Protein AF-A0A931U9J5-F1 (afdb_monomer_lite)

Secondary structure (DSSP, 8-state):
-PPP----S----TT--------HHHHHHHHHHHHHHHHHGGG-S-EEEEEEE-PPPPTT--S-HHHHHHHHHHHHHHHTT---EEEEEEEE-GGG-HHHHHHHHHHHHHHHHHHHHTT-S-HHHHHHHHHHHHHHHHHTT-S-SSS-EEE-SSS-EEE------

Foldseek 3Di:
DDDPPDLDCDDDDPPPDDDPSPHVLNVVLLVVLVVVLVVCQVVPPEEDAAEAEDDDDDPPDPDDSWVSNLVNNVVSCVVVVTNYHYPYYYYDHCVVDPVSVVVVLVVVLQVLQVCVVVVNDDPVRCVVNVVSNVVVCVVQVHPTSPDADWDVPPHTDGDDDDDPD

Radius of gyration: 18.29 Å; chains: 1; bounding box: 42×51×39 Å

Sequence (165 aa):
MKWPLVIDRQKKKSKGKWEPVLNPWEVYIQQAAMLISNNIKNISPCQLCVFADDLTRPSDIKKSFERSLADAISFRLKKQNIANKIFGVNRLESHSSLLLQVVDTLLGCVMFDYKKQAGLISEKLASKQEVVVERLREKLEVKSLAQNKTYHKPNYFSVWEFNEK

Structure (mmCIF, N/CA/C/O backbone):
data_AF-A0A931U9J5-F1
#
_entry.id   AF-A0A931U9J5-F1
#
loop_
_atom_site.group_PDB
_atom_site.id
_atom_site.type_symbol
_atom_site.label_atom_id
_atom_site.label_alt_id
_atom_site.label_comp_id
_atom_site.label_asym_id
_atom_site.label_entity_id
_atom_site.label_seq_id
_atom_site.pdbx_PDB_ins_code
_atom_site.Cartn_x
_atom_site.Cartn_y
_atom_site.Cartn_z
_atom_site.occupancy
_atom_site.B_iso_or_equiv
_atom_site.auth_seq_id
_atom_site.auth_comp_id
_atom_site.auth_asym_id
_atom_site.auth_atom_id
_atom_site.pdbx_PDB_model_num
ATOM 1 N N . MET A 1 1 ? 5.113 17.190 19.558 1.00 25.78 1 MET A N 1
ATOM 2 C CA . MET A 1 1 ? 3.995 17.262 18.595 1.00 25.78 1 MET A CA 1
ATOM 3 C C . MET A 1 1 ? 4.609 17.295 17.199 1.00 25.78 1 MET A C 1
ATOM 5 O O . MET A 1 1 ? 5.230 18.292 16.855 1.00 25.78 1 MET A O 1
ATOM 9 N N . LYS A 1 2 ? 4.605 16.173 16.469 1.00 27.61 2 LYS A N 1
ATOM 10 C CA . LYS A 1 2 ? 5.133 16.119 15.096 1.00 27.61 2 LYS A CA 1
ATOM 11 C C . LYS A 1 2 ? 3.978 16.397 14.139 1.00 27.61 2 LYS A C 1
ATOM 13 O O . LYS A 1 2 ? 2.926 15.781 14.269 1.00 27.61 2 LYS A O 1
ATOM 18 N N . TRP A 1 3 ? 4.169 17.362 13.249 1.00 23.14 3 TRP A N 1
ATOM 19 C CA . TRP A 1 3 ? 3.199 17.699 12.214 1.00 23.14 3 TRP A CA 1
ATOM 20 C C . TRP A 1 3 ? 3.127 16.553 11.196 1.00 23.14 3 TRP A C 1
ATOM 22 O O . TRP A 1 3 ? 4.175 15.994 10.873 1.00 23.14 3 TRP A O 1
ATOM 32 N N . PRO A 1 4 ? 1.938 16.183 10.690 1.00 28.88 4 PRO A N 1
ATOM 33 C CA . PRO A 1 4 ? 1.853 15.272 9.557 1.00 28.88 4 PRO A CA 1
ATOM 34 C C . PRO A 1 4 ? 2.554 15.907 8.350 1.00 28.88 4 PRO A C 1
ATOM 36 O O . PRO A 1 4 ? 2.433 17.115 8.132 1.00 28.88 4 PRO A O 1
ATOM 39 N N . LEU A 1 5 ? 3.280 15.103 7.569 1.00 36.19 5 LEU A N 1
ATOM 40 C CA . LEU A 1 5 ? 3.833 15.535 6.289 1.00 36.19 5 LEU A CA 1
ATOM 41 C C . LEU A 1 5 ? 2.667 15.945 5.376 1.00 36.19 5 LEU A C 1
ATOM 43 O O . LEU A 1 5 ? 1.954 15.106 4.825 1.00 36.19 5 LEU A O 1
ATOM 47 N N . VAL A 1 6 ? 2.443 17.250 5.246 1.00 36.22 6 VAL A N 1
ATOM 48 C CA . VAL A 1 6 ? 1.473 17.803 4.302 1.00 36.22 6 VAL A CA 1
ATOM 49 C C . VAL A 1 6 ? 2.141 17.807 2.933 1.00 36.22 6 VAL A C 1
ATOM 51 O O . VAL A 1 6 ? 3.038 18.611 2.682 1.00 36.22 6 VAL A O 1
ATOM 54 N N . ILE A 1 7 ? 1.712 16.905 2.048 1.00 46.00 7 ILE A N 1
ATOM 55 C CA . ILE A 1 7 ? 2.100 16.935 0.635 1.00 46.00 7 ILE A CA 1
ATOM 56 C C . ILE A 1 7 ? 1.373 18.125 -0.009 1.00 46.00 7 ILE A C 1
ATOM 58 O O . ILE A 1 7 ? 0.233 18.023 -0.462 1.00 46.00 7 ILE A O 1
ATOM 62 N N . ASP A 1 8 ? 2.020 19.286 0.039 1.00 39.28 8 ASP A N 1
ATOM 63 C CA . ASP A 1 8 ? 1.496 20.549 -0.471 1.00 39.28 8 ASP A CA 1
ATOM 64 C C . ASP A 1 8 ? 1.592 20.566 -2.006 1.00 39.28 8 ASP A C 1
ATOM 66 O O . ASP A 1 8 ? 2.682 20.469 -2.571 1.00 39.28 8 ASP A O 1
ATOM 70 N N . ARG A 1 9 ? 0.449 20.652 -2.699 1.00 44.69 9 ARG A N 1
ATOM 71 C CA . ARG A 1 9 ? 0.398 20.587 -4.172 1.00 44.69 9 ARG A CA 1
ATOM 72 C C . ARG A 1 9 ? 0.973 21.837 -4.843 1.00 44.69 9 ARG A C 1
ATOM 74 O O . ARG A 1 9 ? 1.294 21.765 -6.025 1.00 44.69 9 ARG A O 1
ATOM 81 N N . GLN A 1 10 ? 1.111 22.960 -4.129 1.00 46.12 10 GLN A N 1
ATOM 82 C CA . GLN A 1 10 ? 1.723 24.189 -4.641 1.00 46.12 10 GLN A CA 1
ATOM 83 C C . GLN A 1 10 ? 2.292 25.031 -3.492 1.00 46.12 10 GLN A C 1
ATOM 85 O O . GLN A 1 10 ? 1.542 25.600 -2.704 1.00 46.12 10 GLN A O 1
ATOM 90 N N . LYS A 1 11 ? 3.619 25.212 -3.439 1.00 44.25 11 LYS A N 1
ATOM 91 C CA . LYS A 1 11 ? 4.216 26.222 -2.554 1.00 44.25 11 LYS A CA 1
ATOM 92 C C . LYS A 1 11 ? 5.367 26.963 -3.216 1.00 44.25 11 LYS A C 1
ATOM 94 O O . LYS A 1 11 ? 6.440 26.414 -3.439 1.00 44.25 11 LYS A O 1
ATOM 99 N N . LYS A 1 12 ? 5.160 28.256 -3.462 1.00 39.66 12 LYS A N 1
ATOM 100 C CA . LYS A 1 12 ? 6.238 29.222 -3.692 1.00 39.66 12 LYS A CA 1
ATOM 101 C C . LYS A 1 12 ? 6.408 30.012 -2.397 1.00 39.66 12 LYS A C 1
ATOM 103 O O . LYS A 1 12 ? 5.453 30.640 -1.946 1.00 39.66 12 LYS A O 1
ATOM 108 N N . LYS A 1 13 ? 7.595 30.001 -1.783 1.00 47.53 13 LYS A N 1
ATOM 109 C CA . LYS A 1 13 ? 7.916 30.984 -0.734 1.00 47.53 13 LYS A CA 1
ATOM 110 C C . LYS A 1 13 ? 8.483 32.257 -1.356 1.00 47.53 13 LYS A C 1
ATOM 112 O O . LYS A 1 13 ? 9.176 32.228 -2.370 1.00 47.53 13 LYS A O 1
ATOM 117 N N . SER A 1 14 ? 8.234 33.361 -0.665 1.00 49.00 14 SER A N 1
ATOM 118 C CA . SER A 1 14 ? 8.580 34.757 -0.959 1.00 49.00 14 SER A CA 1
ATOM 119 C C . SER A 1 14 ? 10.074 35.079 -1.178 1.00 49.00 14 SER A C 1
ATOM 121 O O . SER A 1 14 ? 10.418 36.250 -1.294 1.00 49.00 14 SER A O 1
ATOM 123 N N . LYS A 1 15 ? 10.979 34.085 -1.240 1.00 50.53 15 LYS A N 1
ATOM 124 C CA . LYS A 1 15 ? 12.444 34.277 -1.335 1.00 50.53 15 LYS A CA 1
ATOM 125 C C . LYS A 1 15 ? 13.170 33.395 -2.372 1.00 50.53 15 LYS A C 1
ATOM 127 O O . LYS A 1 15 ? 14.370 33.177 -2.255 1.00 50.53 15 LYS A O 1
ATOM 132 N N . GLY A 1 16 ? 12.477 32.876 -3.387 1.00 47.19 16 GLY A N 1
ATOM 133 C CA . GLY A 1 16 ? 13.114 32.422 -4.640 1.00 47.19 16 GLY A CA 1
ATOM 134 C C . GLY A 1 16 ? 13.979 31.146 -4.625 1.00 47.19 16 GLY A C 1
ATOM 135 O O . GLY A 1 16 ? 14.471 30.772 -5.685 1.00 47.19 16 GLY A O 1
ATOM 136 N N . LYS A 1 17 ? 14.157 30.440 -3.498 1.00 41.91 17 LYS A N 1
ATOM 137 C CA . LYS A 1 17 ? 14.781 29.101 -3.488 1.00 41.91 17 LYS A CA 1
ATOM 138 C C . LYS A 1 17 ? 13.739 28.012 -3.762 1.00 41.91 17 LYS A C 1
ATOM 140 O O . LYS A 1 17 ? 12.725 27.947 -3.070 1.00 41.91 17 LYS A O 1
ATOM 145 N N . TRP A 1 18 ? 14.009 27.169 -4.758 1.00 45.38 18 TRP A N 1
ATOM 146 C CA . TRP A 1 18 ? 13.250 25.950 -5.037 1.00 45.38 18 TRP A CA 1
ATOM 147 C C . TRP A 1 18 ? 13.703 24.856 -4.067 1.00 45.38 18 TRP A C 1
ATOM 149 O O . TRP A 1 18 ? 14.824 24.367 -4.167 1.00 45.38 18 TRP A O 1
ATOM 159 N N . GLU A 1 19 ? 12.855 24.491 -3.111 1.00 49.25 19 GLU A N 1
ATOM 160 C CA . GLU A 1 19 ? 12.991 23.214 -2.405 1.00 49.25 19 GLU A CA 1
ATOM 161 C C . GLU A 1 19 ? 12.317 22.121 -3.249 1.00 49.25 19 GLU A C 1
ATOM 163 O O . GLU A 1 19 ? 11.362 22.429 -3.973 1.00 49.25 19 GLU A O 1
ATOM 168 N N . PRO A 1 20 ? 12.783 20.859 -3.197 1.00 44.91 20 PRO A N 1
ATOM 169 C CA . PRO A 1 20 ? 12.084 19.758 -3.837 1.00 44.91 20 PRO A CA 1
ATOM 170 C C . PRO A 1 20 ? 10.716 19.594 -3.171 1.00 44.91 20 PRO A C 1
ATOM 172 O O . PRO A 1 20 ? 10.576 18.974 -2.119 1.00 44.91 20 PRO A O 1
ATOM 175 N N . VAL A 1 21 ? 9.692 20.177 -3.790 1.00 52.78 21 VAL A N 1
ATOM 176 C CA . VAL A 1 21 ? 8.304 19.830 -3.512 1.00 52.78 21 VAL A CA 1
ATOM 177 C C . VAL A 1 21 ? 8.154 18.407 -4.020 1.00 52.78 21 VAL A C 1
ATOM 179 O O . VAL A 1 21 ? 8.174 18.174 -5.227 1.00 52.78 21 VAL A O 1
ATOM 182 N N . LEU A 1 22 ? 8.099 17.447 -3.098 1.00 57.75 22 LEU A N 1
ATOM 183 C CA . LEU A 1 22 ? 7.847 16.053 -3.432 1.00 57.75 22 LEU A CA 1
ATOM 184 C C . LEU A 1 22 ? 6.557 15.988 -4.251 1.00 57.75 22 LEU A C 1
ATOM 186 O O . LEU A 1 22 ? 5.471 16.240 -3.725 1.00 57.75 22 LEU A O 1
ATOM 190 N N . ASN A 1 23 ? 6.680 15.685 -5.544 1.00 72.44 23 ASN A N 1
ATOM 191 C CA . ASN A 1 23 ? 5.525 15.527 -6.410 1.00 72.44 23 ASN A CA 1
ATOM 192 C C . ASN A 1 23 ? 4.689 14.369 -5.842 1.00 72.44 23 ASN A C 1
ATOM 194 O O . ASN A 1 23 ? 5.223 13.259 -5.740 1.00 72.44 23 ASN A O 1
ATOM 198 N N . PRO A 1 24 ? 3.408 14.584 -5.474 1.00 73.88 24 PRO A N 1
ATOM 199 C CA . PRO A 1 24 ? 2.570 13.528 -4.915 1.00 73.88 24 PRO A CA 1
ATOM 200 C C . PRO A 1 24 ? 2.626 12.247 -5.751 1.00 73.88 24 PRO A C 1
ATOM 202 O O . PRO A 1 24 ? 2.716 11.154 -5.204 1.00 73.88 24 PRO A O 1
ATOM 205 N N . TRP A 1 25 ? 2.655 12.382 -7.079 1.00 80.25 25 TRP A N 1
ATOM 206 C CA . TRP A 1 25 ? 2.762 11.265 -8.011 1.00 80.25 25 TRP A CA 1
ATOM 207 C C . TRP A 1 25 ? 4.042 10.444 -7.829 1.00 80.25 25 TRP A C 1
ATOM 209 O O . TRP A 1 25 ? 4.006 9.214 -7.804 1.00 80.25 25 TRP A O 1
ATOM 219 N N . GLU A 1 26 ? 5.180 11.119 -7.677 1.00 79.19 26 GLU A N 1
ATOM 220 C CA . GLU A 1 26 ? 6.466 10.463 -7.445 1.00 79.19 26 GLU A CA 1
ATOM 221 C C . GLU A 1 26 ? 6.496 9.790 -6.075 1.00 79.19 26 GLU A C 1
ATOM 223 O O . GLU A 1 26 ? 6.977 8.663 -5.966 1.00 79.19 26 GLU A O 1
ATOM 228 N N . VAL A 1 27 ? 5.922 10.430 -5.052 1.00 80.81 27 VAL A N 1
ATOM 229 C CA . VAL A 1 27 ? 5.772 9.834 -3.718 1.00 80.81 27 VAL A CA 1
ATOM 230 C C . VAL A 1 27 ? 4.959 8.546 -3.800 1.00 80.81 27 VAL A C 1
ATOM 232 O O . VAL A 1 27 ? 5.429 7.514 -3.322 1.00 80.81 27 VAL A O 1
ATOM 235 N N . TYR A 1 28 ? 3.801 8.572 -4.469 1.00 83.00 28 TYR A N 1
ATOM 236 C CA . TYR A 1 28 ? 2.965 7.386 -4.664 1.00 83.00 28 TYR A CA 1
ATOM 237 C C . TYR A 1 28 ? 3.733 6.256 -5.353 1.00 83.00 28 TYR A C 1
ATOM 239 O O . TYR A 1 28 ? 3.736 5.127 -4.862 1.00 83.00 28 TYR A O 1
ATOM 247 N N . ILE A 1 29 ? 4.441 6.550 -6.448 1.00 89.00 29 ILE A N 1
ATOM 248 C CA . ILE A 1 29 ? 5.232 5.543 -7.168 1.00 89.00 29 ILE A CA 1
ATOM 249 C C . ILE A 1 29 ? 6.345 4.973 -6.287 1.00 89.00 29 ILE A C 1
ATOM 251 O O . ILE A 1 29 ? 6.534 3.756 -6.246 1.00 89.00 29 ILE A O 1
ATOM 255 N N . GLN A 1 30 ? 7.089 5.822 -5.577 1.00 86.62 30 GLN A N 1
ATOM 256 C CA . GLN A 1 30 ? 8.211 5.374 -4.756 1.00 86.62 30 GLN A CA 1
ATOM 257 C C . GLN A 1 30 ? 7.755 4.551 -3.551 1.00 86.62 30 GLN A C 1
ATOM 259 O O . GLN A 1 30 ? 8.406 3.555 -3.219 1.00 86.62 30 GLN A O 1
ATOM 264 N N . GLN A 1 31 ? 6.638 4.931 -2.927 1.00 84.94 31 GLN A N 1
ATOM 265 C CA . GLN A 1 31 ? 6.029 4.189 -1.825 1.00 84.94 31 GLN A CA 1
ATOM 266 C C . GLN A 1 31 ? 5.470 2.848 -2.303 1.00 84.94 31 GLN A C 1
ATOM 268 O O . GLN A 1 31 ? 5.796 1.818 -1.713 1.00 84.94 31 GLN A O 1
ATOM 273 N N . ALA A 1 32 ? 4.721 2.828 -3.409 1.00 88.75 32 ALA A N 1
ATOM 274 C CA . ALA A 1 32 ? 4.222 1.589 -4.002 1.00 88.75 32 ALA A CA 1
ATOM 275 C C . ALA A 1 32 ? 5.377 0.642 -4.359 1.00 88.75 32 ALA A C 1
ATOM 277 O O . ALA A 1 32 ? 5.365 -0.527 -3.975 1.00 88.75 32 ALA A O 1
ATOM 278 N N . ALA A 1 33 ? 6.427 1.153 -5.010 1.00 90.44 33 ALA A N 1
ATOM 279 C CA . ALA A 1 33 ? 7.596 0.357 -5.366 1.00 90.44 33 ALA A CA 1
ATOM 280 C C . ALA A 1 33 ? 8.338 -0.188 -4.137 1.00 90.44 33 ALA A C 1
ATOM 282 O O . ALA A 1 33 ? 8.795 -1.333 -4.154 1.00 90.44 33 ALA A O 1
ATOM 283 N N . MET A 1 34 ? 8.463 0.610 -3.071 1.00 86.69 34 MET A N 1
ATOM 284 C CA . MET A 1 34 ? 9.046 0.174 -1.800 1.00 86.69 34 MET A CA 1
ATOM 285 C C . MET A 1 34 ? 8.242 -0.972 -1.189 1.00 86.69 34 MET A C 1
ATOM 287 O O . MET A 1 34 ? 8.827 -2.004 -0.860 1.00 86.69 34 MET A O 1
ATOM 291 N N . LEU A 1 35 ? 6.924 -0.796 -1.063 1.00 85.06 35 LEU A N 1
ATOM 292 C CA . LEU A 1 35 ? 6.036 -1.808 -0.504 1.00 85.06 35 LEU A CA 1
ATOM 293 C C . LEU A 1 35 ? 6.142 -3.091 -1.326 1.00 85.06 35 LEU A C 1
ATOM 295 O O . LEU A 1 35 ? 6.544 -4.116 -0.785 1.00 85.06 35 LEU A O 1
ATOM 299 N N . ILE A 1 36 ? 5.907 -3.033 -2.636 1.00 88.31 36 ILE A N 1
ATOM 300 C CA . ILE A 1 36 ? 5.970 -4.209 -3.513 1.00 88.31 36 ILE A CA 1
ATOM 301 C C . ILE A 1 36 ?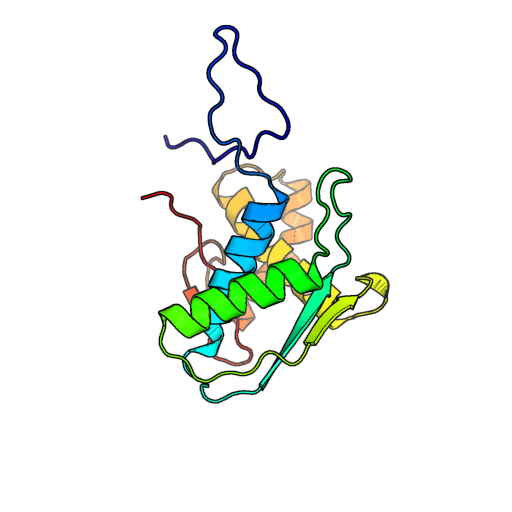 7.316 -4.936 -3.374 1.00 88.31 36 ILE A C 1
ATOM 303 O O . ILE A 1 36 ? 7.336 -6.134 -3.103 1.00 88.31 36 ILE A O 1
ATOM 307 N N . SER A 1 37 ? 8.440 -4.218 -3.480 1.00 86.62 37 SER A N 1
ATOM 308 C CA . SER A 1 37 ? 9.776 -4.835 -3.435 1.00 86.62 37 SER A CA 1
ATOM 309 C C . SER A 1 37 ? 10.058 -5.529 -2.100 1.00 86.62 37 SER A C 1
ATOM 311 O O . SER A 1 37 ? 10.581 -6.641 -2.076 1.00 86.62 37 SER A O 1
ATOM 313 N N . ASN A 1 38 ? 9.682 -4.898 -0.984 1.00 82.44 38 ASN A N 1
ATOM 314 C CA . ASN A 1 38 ? 9.908 -5.460 0.347 1.00 82.44 38 ASN A CA 1
ATOM 315 C C . ASN A 1 38 ? 9.028 -6.690 0.608 1.00 82.44 38 ASN A C 1
ATOM 317 O O . ASN A 1 38 ? 9.462 -7.623 1.281 1.00 82.44 38 ASN A O 1
ATOM 321 N N . ASN A 1 39 ? 7.816 -6.705 0.053 1.00 80.88 39 ASN A N 1
ATOM 322 C CA . ASN A 1 39 ? 6.867 -7.800 0.214 1.00 80.88 39 ASN A CA 1
ATOM 323 C C . ASN A 1 39 ? 7.266 -9.042 -0.597 1.00 80.88 39 ASN A C 1
ATOM 325 O O . ASN A 1 39 ? 7.127 -10.163 -0.113 1.00 80.88 39 ASN A O 1
ATOM 329 N N . ILE A 1 40 ? 7.815 -8.863 -1.803 1.00 84.19 40 ILE A N 1
ATOM 330 C CA . ILE A 1 40 ? 8.176 -9.997 -2.668 1.00 84.19 40 ILE A CA 1
ATOM 331 C C . ILE A 1 40 ? 9.555 -10.602 -2.369 1.00 84.19 40 ILE A C 1
ATOM 333 O O . ILE A 1 40 ? 9.917 -11.625 -2.950 1.00 84.19 40 ILE A O 1
ATOM 337 N N . LYS A 1 41 ? 10.336 -9.997 -1.465 1.00 78.75 41 LYS A N 1
ATOM 338 C CA . LYS A 1 41 ? 11.693 -10.455 -1.129 1.00 78.75 41 LYS A CA 1
ATOM 339 C C . LYS A 1 41 ? 11.724 -11.913 -0.659 1.00 78.75 41 LYS A C 1
ATOM 341 O O . LYS A 1 41 ? 12.621 -12.656 -1.040 1.00 78.75 41 LYS A O 1
ATOM 346 N N . ASN A 1 42 ? 10.730 -12.326 0.126 1.00 76.81 42 ASN A N 1
ATOM 347 C CA . ASN A 1 42 ? 10.684 -13.660 0.733 1.00 76.81 42 ASN A CA 1
ATOM 348 C C . ASN A 1 42 ? 10.106 -14.747 -0.192 1.00 76.81 42 ASN A C 1
ATOM 350 O O . ASN A 1 42 ? 10.053 -15.905 0.203 1.00 76.81 42 ASN A O 1
ATOM 354 N N . ILE A 1 43 ? 9.663 -14.381 -1.399 1.00 81.19 43 ILE A N 1
ATOM 355 C CA . ILE A 1 43 ? 9.093 -15.304 -2.397 1.00 81.19 43 ILE A CA 1
ATOM 356 C C . ILE A 1 43 ? 9.903 -15.319 -3.704 1.00 81.19 43 ILE A C 1
ATOM 358 O O . ILE A 1 43 ? 9.433 -15.817 -4.720 1.00 81.19 43 ILE A O 1
ATOM 362 N N . SER A 1 44 ? 11.106 -14.738 -3.694 1.00 81.75 44 SER A N 1
ATOM 363 C CA . SER A 1 44 ? 12.027 -14.715 -4.834 1.00 81.75 44 SER A CA 1
ATOM 364 C C . SER A 1 44 ? 12.675 -16.094 -5.061 1.00 81.75 44 SER A C 1
ATOM 366 O O . SER A 1 44 ? 13.090 -16.714 -4.081 1.00 81.75 44 SER A O 1
ATOM 368 N N . PRO A 1 45 ? 12.876 -16.544 -6.319 1.00 86.75 45 PRO A N 1
ATOM 369 C CA . PRO A 1 45 ? 12.548 -15.850 -7.566 1.00 86.75 45 PRO A CA 1
ATOM 370 C C . PRO A 1 45 ? 11.053 -15.931 -7.910 1.00 86.75 45 PRO A C 1
ATOM 372 O O . PRO A 1 45 ? 10.432 -16.982 -7.775 1.00 86.75 45 PRO A O 1
ATOM 375 N N . CYS A 1 46 ? 10.479 -14.841 -8.419 1.00 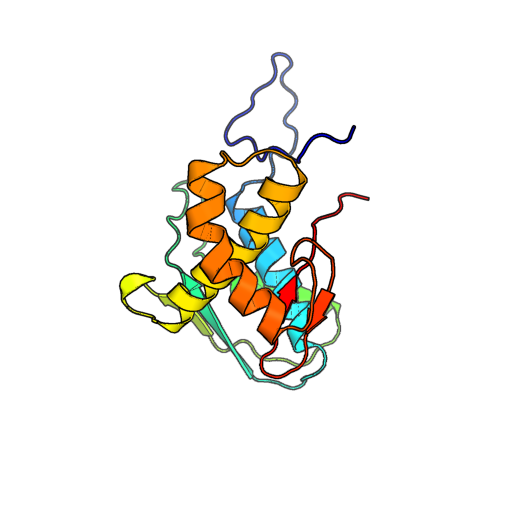85.25 46 CYS A N 1
ATOM 376 C CA . CYS A 1 46 ? 9.090 -14.817 -8.879 1.00 85.25 46 CYS A CA 1
ATOM 377 C C . CYS A 1 46 ? 8.866 -13.949 -10.126 1.00 85.25 46 CYS A C 1
ATOM 379 O O . CYS A 1 46 ? 9.677 -13.089 -10.495 1.00 85.25 46 CYS A O 1
ATOM 381 N N . GLN A 1 47 ? 7.725 -14.185 -10.776 1.00 88.62 47 GLN A N 1
ATOM 382 C CA . GLN A 1 47 ? 7.177 -13.321 -11.817 1.00 88.62 47 GLN A CA 1
ATOM 383 C C . GLN A 1 47 ? 6.017 -12.507 -11.238 1.00 88.62 47 GLN A C 1
ATOM 385 O O . GLN A 1 47 ? 5.142 -13.060 -10.576 1.00 88.62 47 GLN A O 1
ATOM 390 N N . LEU A 1 48 ? 6.016 -11.197 -11.485 1.00 88.81 48 LEU A N 1
ATOM 391 C CA . LEU A 1 48 ? 5.055 -10.260 -10.906 1.00 88.81 48 LEU A CA 1
ATOM 392 C C . LEU A 1 48 ? 4.278 -9.508 -11.992 1.00 88.81 48 LEU A C 1
ATOM 394 O O . LEU A 1 48 ? 4.874 -8.953 -12.919 1.00 88.81 48 LEU A O 1
ATOM 398 N N . CYS A 1 49 ? 2.961 -9.419 -11.804 1.00 91.94 49 CYS A N 1
ATOM 399 C CA . CYS A 1 49 ? 2.105 -8.433 -12.454 1.00 91.94 49 CYS A CA 1
ATOM 400 C C . CYS A 1 49 ? 1.432 -7.565 -11.392 1.00 91.94 49 CYS A C 1
ATOM 402 O O . CYS A 1 49 ? 0.969 -8.075 -10.374 1.00 91.94 49 CYS A O 1
ATOM 404 N N . VAL A 1 50 ? 1.389 -6.257 -11.633 1.00 91.06 50 VAL A N 1
ATOM 405 C CA . VAL A 1 50 ? 0.774 -5.281 -10.731 1.00 91.06 50 VAL A CA 1
ATOM 406 C C . VAL A 1 50 ? -0.487 -4.727 -11.379 1.00 91.06 50 VAL A C 1
ATOM 408 O O . VAL A 1 50 ? -0.432 -4.225 -12.499 1.00 91.06 50 VAL A O 1
ATOM 411 N N . PHE A 1 51 ? -1.601 -4.789 -10.654 1.00 90.06 51 PHE A N 1
ATOM 412 C CA . PHE A 1 51 ? -2.844 -4.109 -11.004 1.00 90.06 51 PHE A CA 1
ATOM 413 C C . PHE A 1 51 ? -3.061 -2.965 -10.020 1.00 90.06 51 PHE A C 1
ATOM 415 O O . PHE A 1 51 ? -3.194 -3.201 -8.820 1.00 90.06 51 PHE A O 1
ATOM 422 N N . ALA A 1 52 ? -3.039 -1.737 -10.523 1.00 87.88 52 ALA A N 1
ATOM 423 C CA . ALA A 1 52 ? -3.316 -0.536 -9.746 1.00 87.88 52 ALA A CA 1
ATOM 424 C C . ALA A 1 52 ? -4.699 0.017 -10.096 1.00 87.88 52 ALA A C 1
ATOM 426 O O . ALA A 1 52 ? -5.199 -0.222 -11.195 1.00 87.88 52 ALA A O 1
ATOM 427 N N . ASP A 1 53 ? -5.291 0.770 -9.174 1.00 86.06 53 ASP A N 1
ATOM 428 C CA . ASP A 1 53 ? -6.477 1.565 -9.485 1.00 86.06 53 ASP A CA 1
ATOM 429 C C . ASP A 1 53 ? -6.142 2.664 -10.505 1.00 86.06 53 ASP A C 1
ATOM 431 O O . ASP A 1 53 ? -4.984 3.095 -10.633 1.00 86.06 53 ASP A O 1
ATOM 435 N N . ASP A 1 54 ? -7.152 3.104 -11.249 1.00 83.12 54 ASP A N 1
ATOM 436 C CA . ASP A 1 54 ? -6.982 4.164 -12.225 1.00 83.12 54 ASP A CA 1
ATOM 437 C C . ASP A 1 54 ? -6.852 5.526 -11.537 1.00 83.12 54 ASP A C 1
ATOM 439 O O . ASP A 1 54 ? -7.809 6.146 -11.076 1.00 83.12 54 ASP A O 1
ATOM 443 N N . LEU A 1 55 ? -5.612 6.002 -11.467 1.00 76.19 55 LEU A N 1
ATOM 444 C CA . LEU A 1 55 ? -5.278 7.304 -10.915 1.00 76.19 55 LEU A CA 1
ATOM 445 C C . LEU A 1 55 ? -5.097 8.320 -12.038 1.00 76.19 55 LEU A C 1
ATOM 447 O O . LEU A 1 55 ? -4.308 8.121 -12.968 1.00 76.19 55 LEU A O 1
ATOM 451 N N . THR A 1 56 ? -5.763 9.468 -11.903 1.00 78.19 56 THR A N 1
ATOM 452 C CA . THR A 1 56 ? -5.571 10.593 -12.820 1.00 78.19 56 THR A CA 1
ATOM 453 C C . THR A 1 56 ? -4.121 11.070 -12.764 1.00 78.19 56 THR A C 1
ATOM 455 O O . THR A 1 56 ? -3.639 11.558 -11.739 1.00 78.19 56 THR A O 1
ATOM 458 N N . ARG A 1 57 ? -3.420 10.945 -13.891 1.00 82.19 57 ARG A N 1
ATOM 459 C CA . ARG A 1 57 ? -2.039 11.404 -14.036 1.00 82.19 57 ARG A CA 1
ATOM 460 C C . ARG A 1 57 ? -1.989 12.936 -14.155 1.00 82.19 57 ARG A C 1
ATOM 462 O O . ARG A 1 57 ? -2.693 13.482 -15.006 1.00 82.19 57 ARG A O 1
ATOM 469 N N . PRO A 1 58 ? -1.112 13.626 -13.403 1.00 80.50 58 PRO A N 1
ATOM 470 C CA . PRO A 1 58 ? -0.826 15.041 -13.630 1.00 80.50 58 PRO A CA 1
ATOM 471 C C . PRO A 1 58 ? -0.329 15.312 -15.060 1.00 80.50 58 PRO A C 1
ATOM 473 O O . PRO A 1 58 ? 0.469 14.551 -15.611 1.00 80.50 58 PRO A O 1
ATOM 476 N N . SER A 1 59 ? -0.803 16.392 -15.684 1.00 78.62 59 SER A N 1
ATOM 477 C CA . SER A 1 59 ? -0.541 16.697 -17.101 1.00 78.62 59 SER A CA 1
ATOM 478 C C . SER A 1 59 ? 0.927 17.005 -17.417 1.00 78.62 59 SER A C 1
ATOM 480 O O . SER A 1 59 ? 1.371 16.827 -18.548 1.00 78.62 59 SER A O 1
ATOM 482 N N . ASP A 1 60 ? 1.683 17.466 -16.425 1.00 80.88 60 ASP A N 1
ATOM 483 C CA . ASP A 1 60 ? 3.112 17.774 -16.502 1.00 80.88 60 ASP A CA 1
ATOM 484 C C . ASP A 1 60 ? 4.001 16.516 -16.527 1.00 80.88 60 ASP A C 1
ATOM 486 O O . ASP A 1 60 ? 5.165 16.574 -16.935 1.00 80.88 60 ASP A O 1
ATOM 490 N N . ILE A 1 61 ? 3.455 15.351 -16.162 1.00 78.94 61 ILE A N 1
ATOM 491 C CA . ILE A 1 61 ? 4.202 14.096 -16.086 1.00 78.94 61 ILE A CA 1
ATOM 492 C C . ILE A 1 61 ? 4.124 13.345 -17.414 1.00 78.94 61 ILE A C 1
ATOM 494 O O . ILE A 1 61 ? 3.122 12.726 -17.774 1.00 78.94 61 ILE A O 1
ATOM 498 N N . LYS A 1 62 ? 5.247 13.341 -18.138 1.00 81.31 62 LYS A N 1
ATOM 499 C CA . LYS A 1 62 ? 5.357 12.702 -19.460 1.00 81.31 62 LYS A CA 1
ATOM 500 C C . LYS A 1 62 ? 5.262 11.179 -19.403 1.00 81.31 62 LYS A C 1
ATOM 502 O O . LYS A 1 62 ? 4.690 10.553 -20.293 1.00 81.31 62 LYS A O 1
ATOM 507 N N . LYS A 1 63 ? 5.841 10.568 -18.369 1.00 84.50 63 LYS A N 1
ATOM 508 C CA . LYS A 1 63 ? 5.920 9.110 -18.242 1.00 84.50 63 LYS A CA 1
ATOM 509 C C . LYS A 1 63 ? 4.574 8.537 -17.791 1.00 84.50 63 LYS A C 1
ATOM 511 O O . LYS A 1 63 ? 3.866 9.158 -17.002 1.00 84.50 63 LYS A O 1
ATOM 516 N N . SER A 1 64 ? 4.199 7.370 -18.309 1.00 88.12 64 SER A N 1
ATOM 517 C CA . SER A 1 64 ? 2.989 6.684 -17.843 1.00 88.12 64 SER A CA 1
ATOM 518 C C . SER A 1 64 ? 3.176 6.152 -16.421 1.00 88.12 64 SER A C 1
ATOM 520 O O . SER A 1 64 ? 4.313 5.959 -15.968 1.00 88.12 64 SER A O 1
ATOM 522 N N . PHE A 1 65 ? 2.070 5.915 -15.713 1.00 88.75 65 PHE A N 1
ATOM 523 C CA . PHE A 1 65 ? 2.095 5.307 -14.382 1.00 88.75 65 PHE A CA 1
ATOM 524 C C . PHE A 1 65 ? 2.804 3.953 -14.420 1.00 88.75 65 PHE A C 1
ATOM 526 O O . PHE A 1 65 ? 3.754 3.715 -13.677 1.00 88.75 65 PHE A O 1
ATOM 533 N N . GLU A 1 66 ? 2.395 3.117 -15.368 1.00 92.00 66 GLU A N 1
ATOM 534 C CA . GLU A 1 66 ? 2.825 1.737 -15.546 1.00 92.00 66 GLU A CA 1
ATOM 535 C C . GLU A 1 66 ? 4.337 1.665 -15.730 1.00 92.00 66 GLU A C 1
ATOM 537 O O . GLU A 1 66 ? 5.029 0.937 -15.019 1.00 92.00 66 GLU A O 1
ATOM 542 N N . ARG A 1 67 ? 4.873 2.500 -16.629 1.00 91.50 67 ARG A N 1
ATOM 543 C CA . ARG A 1 67 ? 6.311 2.549 -16.896 1.00 91.50 67 ARG A CA 1
ATOM 544 C C . ARG A 1 67 ? 7.082 3.130 -15.717 1.00 91.50 67 ARG A C 1
ATOM 546 O O . ARG A 1 67 ? 8.199 2.707 -15.439 1.00 91.50 67 ARG A O 1
ATOM 553 N N . SER A 1 68 ? 6.525 4.128 -15.034 1.00 91.50 68 SER A N 1
ATOM 554 C CA . SER A 1 68 ? 7.190 4.739 -13.880 1.00 91.50 68 SER A CA 1
ATOM 555 C C . SER A 1 68 ? 7.299 3.763 -12.712 1.00 91.50 68 SER A C 1
ATOM 557 O O . SER A 1 68 ? 8.370 3.651 -12.115 1.00 91.50 68 SER A O 1
ATOM 559 N N . LEU A 1 69 ? 6.226 3.024 -12.431 1.00 92.50 69 LEU A N 1
ATOM 560 C CA . LEU A 1 69 ? 6.191 2.029 -11.369 1.00 92.50 69 LEU A CA 1
ATOM 561 C C . LEU A 1 69 ? 7.054 0.807 -11.704 1.00 92.50 69 LEU A C 1
ATOM 563 O O . LEU A 1 69 ? 7.840 0.383 -10.858 1.00 92.50 69 LEU A O 1
ATOM 567 N N . ALA A 1 70 ? 6.976 0.286 -12.933 1.00 93.12 70 ALA A N 1
ATOM 568 C CA . ALA A 1 70 ? 7.812 -0.831 -13.372 1.00 93.12 70 ALA A CA 1
ATOM 569 C C . ALA A 1 70 ? 9.310 -0.517 -13.214 1.00 93.12 70 ALA A C 1
ATOM 571 O O . ALA A 1 70 ? 10.056 -1.324 -12.652 1.00 93.12 70 ALA A O 1
ATOM 572 N N . ASP A 1 71 ? 9.742 0.677 -13.631 1.00 91.94 71 ASP A N 1
ATOM 573 C CA . ASP A 1 71 ? 11.139 1.100 -13.504 1.00 91.94 71 ASP A CA 1
ATOM 574 C C . ASP A 1 71 ? 11.547 1.284 -12.033 1.00 91.94 71 ASP A C 1
ATOM 576 O O . ASP A 1 71 ? 12.636 0.864 -11.639 1.00 91.94 71 ASP A O 1
ATOM 580 N N . ALA A 1 72 ? 10.673 1.857 -11.197 1.00 92.00 72 ALA A N 1
ATOM 581 C CA . ALA A 1 72 ? 10.945 2.056 -9.773 1.00 92.00 72 ALA A CA 1
ATOM 582 C C . ALA A 1 72 ? 11.080 0.729 -9.004 1.00 92.00 72 ALA A C 1
ATOM 584 O O . ALA A 1 72 ? 11.992 0.582 -8.185 1.00 92.00 72 ALA A O 1
ATOM 585 N N . ILE A 1 73 ? 10.214 -0.252 -9.279 1.00 91.88 73 ILE A N 1
ATOM 586 C CA . ILE A 1 73 ? 10.323 -1.594 -8.692 1.00 91.88 73 ILE A CA 1
ATOM 587 C C . ILE A 1 73 ? 11.601 -2.268 -9.211 1.00 91.88 73 ILE A C 1
ATOM 589 O O . ILE A 1 73 ? 12.401 -2.747 -8.411 1.00 91.88 73 ILE A O 1
ATOM 593 N N . SER A 1 74 ? 11.852 -2.245 -10.525 1.00 90.69 74 SER A N 1
ATOM 594 C CA . SER A 1 74 ? 13.043 -2.868 -11.130 1.00 90.69 74 SER A CA 1
ATOM 595 C C . SER A 1 74 ? 14.343 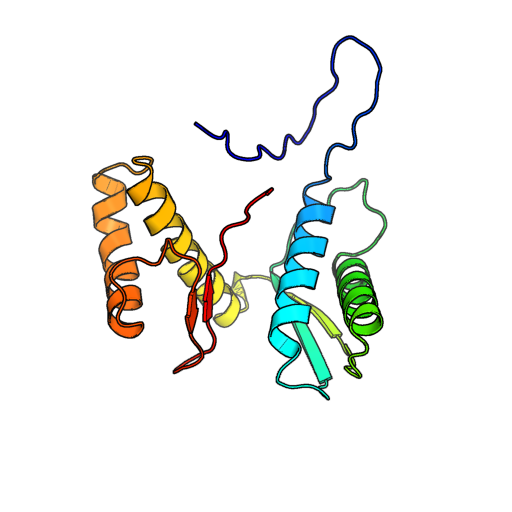-2.318 -10.543 1.00 90.69 74 SER A C 1
ATOM 597 O O . SER A 1 74 ? 15.250 -3.077 -10.196 1.00 90.69 74 SER A O 1
ATOM 599 N N . PHE A 1 75 ? 14.421 -0.997 -10.366 1.00 90.31 75 PHE A N 1
ATOM 600 C CA . PHE A 1 75 ? 15.550 -0.335 -9.720 1.00 90.31 75 PHE A CA 1
ATOM 601 C C . PHE A 1 75 ? 15.768 -0.838 -8.285 1.00 90.31 75 PHE A C 1
ATOM 603 O O . PHE A 1 75 ? 16.894 -1.171 -7.906 1.00 90.31 75 PHE A O 1
ATOM 610 N N . ARG A 1 76 ? 14.695 -0.937 -7.489 1.00 89.56 76 ARG A N 1
ATOM 611 C CA . ARG A 1 76 ? 14.765 -1.424 -6.102 1.00 89.56 76 ARG A CA 1
ATOM 612 C C . ARG A 1 76 ? 15.177 -2.889 -6.023 1.00 89.56 76 ARG A C 1
ATOM 614 O O . ARG A 1 76 ? 16.054 -3.210 -5.226 1.00 89.56 76 ARG A O 1
ATOM 621 N N . LEU A 1 77 ? 14.610 -3.751 -6.863 1.00 87.88 77 LEU A N 1
ATOM 622 C CA . LEU A 1 77 ? 14.953 -5.174 -6.905 1.00 87.88 77 LEU A CA 1
ATOM 623 C C . LEU A 1 77 ? 16.412 -5.393 -7.305 1.00 87.88 77 LEU A C 1
ATOM 625 O O . LEU A 1 77 ? 17.116 -6.152 -6.639 1.00 87.88 77 LEU A O 1
ATOM 629 N N . LYS A 1 78 ? 16.902 -4.653 -8.308 1.00 88.62 78 LYS A N 1
ATOM 630 C CA . LYS A 1 78 ? 18.316 -4.681 -8.703 1.00 88.62 78 LYS A CA 1
ATOM 631 C C . LYS A 1 78 ? 19.230 -4.256 -7.553 1.00 88.62 78 LYS A C 1
ATOM 633 O O . LYS A 1 78 ? 20.221 -4.927 -7.289 1.00 88.62 78 LYS A O 1
ATOM 638 N N . LYS A 1 79 ? 18.880 -3.186 -6.826 1.00 88.00 79 LYS A N 1
ATOM 639 C CA . LYS A 1 79 ? 19.640 -2.729 -5.647 1.00 88.00 79 LYS A CA 1
ATOM 640 C C . LYS A 1 79 ? 19.661 -3.770 -4.519 1.00 88.00 79 LYS A C 1
ATOM 642 O O . LYS A 1 79 ? 20.623 -3.823 -3.763 1.00 88.00 79 LYS A O 1
ATOM 647 N N . GLN A 1 80 ? 18.613 -4.583 -4.403 1.00 85.06 80 GLN A N 1
ATOM 648 C CA . GLN A 1 80 ? 18.502 -5.660 -3.415 1.00 85.06 80 GLN A CA 1
ATOM 649 C C . GLN A 1 80 ? 19.081 -7.001 -3.904 1.00 85.06 80 GLN A C 1
ATOM 651 O O . GLN A 1 80 ? 19.024 -7.978 -3.162 1.00 85.06 80 GLN A O 1
ATOM 656 N N . ASN A 1 81 ? 19.641 -7.054 -5.120 1.00 84.81 81 ASN A N 1
ATOM 657 C CA . ASN A 1 81 ? 20.139 -8.270 -5.769 1.00 84.81 81 ASN A CA 1
ATOM 658 C C . ASN A 1 81 ? 19.079 -9.391 -5.882 1.00 84.81 81 ASN A C 1
ATOM 660 O O . ASN A 1 81 ? 19.377 -10.569 -5.701 1.00 84.81 81 ASN A O 1
ATOM 664 N N . ILE A 1 82 ? 17.824 -9.013 -6.151 1.00 83.38 82 ILE A N 1
ATOM 665 C CA . ILE A 1 82 ? 16.682 -9.931 -6.264 1.00 83.38 82 ILE A CA 1
ATOM 666 C C . ILE A 1 82 ? 16.405 -10.235 -7.741 1.00 83.38 82 ILE A C 1
ATOM 668 O O . ILE A 1 82 ? 16.129 -9.328 -8.529 1.00 83.38 82 ILE A O 1
ATOM 672 N N . ALA A 1 83 ? 16.427 -11.517 -8.108 1.00 79.81 83 ALA A N 1
ATOM 673 C CA . ALA A 1 83 ? 16.221 -12.001 -9.475 1.00 79.81 83 ALA A CA 1
ATOM 674 C C . ALA A 1 83 ? 14.730 -12.224 -9.807 1.00 79.81 83 ALA A C 1
ATOM 676 O O . ALA A 1 83 ? 14.314 -13.330 -10.149 1.00 79.81 83 ALA A O 1
ATOM 677 N N . ASN A 1 84 ? 13.922 -11.165 -9.712 1.00 84.81 84 ASN A N 1
ATOM 678 C CA . ASN A 1 84 ? 12.493 -11.199 -10.046 1.00 84.81 84 ASN A CA 1
ATOM 679 C C . ASN A 1 84 ? 12.210 -10.494 -11.377 1.00 84.81 84 ASN A C 1
ATOM 681 O O . ASN A 1 84 ? 12.871 -9.514 -11.727 1.00 84.81 84 ASN A O 1
ATOM 685 N N . LYS A 1 85 ? 11.184 -10.958 -12.100 1.00 83.06 85 LYS A N 1
ATOM 686 C CA . LYS A 1 85 ? 10.751 -10.361 -13.372 1.00 83.06 85 LYS A CA 1
ATOM 687 C C . LYS A 1 85 ? 9.375 -9.722 -13.224 1.00 83.06 85 LYS A C 1
ATOM 689 O O . LYS A 1 85 ? 8.394 -10.404 -12.940 1.00 83.06 85 LYS A O 1
ATOM 694 N N . ILE A 1 86 ? 9.293 -8.424 -13.488 1.00 89.44 86 ILE A N 1
ATOM 695 C CA . ILE A 1 86 ? 8.014 -7.727 -13.646 1.00 89.44 86 ILE A CA 1
ATOM 696 C C . ILE A 1 86 ? 7.596 -7.904 -15.099 1.00 89.44 86 ILE A C 1
ATOM 698 O O . ILE A 1 86 ? 8.290 -7.429 -15.997 1.00 89.44 86 ILE A O 1
ATOM 702 N N . PHE A 1 87 ? 6.503 -8.621 -15.341 1.00 90.81 87 PHE A N 1
ATOM 703 C CA . PHE A 1 87 ? 6.008 -8.841 -16.702 1.00 90.81 87 PHE A CA 1
ATOM 704 C C . PHE A 1 87 ? 4.841 -7.921 -17.067 1.00 90.81 87 PHE A C 1
ATOM 706 O O . PHE A 1 87 ? 4.531 -7.793 -18.247 1.00 90.81 87 PHE A O 1
ATOM 713 N N . GLY A 1 88 ? 4.227 -7.251 -16.086 1.00 91.50 88 GLY A N 1
ATOM 714 C CA . GLY A 1 88 ? 3.142 -6.309 -16.336 1.00 91.50 88 GLY A CA 1
ATOM 715 C C . GLY A 1 88 ? 2.905 -5.338 -15.185 1.00 91.50 88 GLY A C 1
ATOM 716 O O . GLY A 1 88 ? 2.992 -5.696 -14.011 1.00 91.50 88 GLY A O 1
ATOM 717 N N . VAL A 1 89 ? 2.578 -4.100 -15.536 1.00 93.81 89 VAL A N 1
ATOM 718 C CA . VAL A 1 89 ? 1.935 -3.135 -14.644 1.00 93.81 89 VAL A CA 1
ATOM 719 C C . VAL A 1 89 ? 0.766 -2.569 -15.431 1.00 93.81 89 VAL A C 1
ATOM 721 O O . VAL A 1 89 ? 0.977 -2.043 -16.518 1.00 93.81 89 VAL A O 1
ATOM 724 N N . ASN A 1 90 ? -0.444 -2.708 -14.905 1.00 91.25 90 ASN A N 1
ATOM 725 C CA . ASN A 1 90 ? -1.675 -2.276 -15.555 1.00 91.25 90 ASN A CA 1
ATOM 726 C C . ASN A 1 90 ? -2.518 -1.469 -14.570 1.00 91.25 90 ASN A C 1
ATOM 728 O O . ASN A 1 90 ? -2.460 -1.698 -13.358 1.00 91.25 90 ASN A O 1
ATOM 732 N N . ARG A 1 91 ? -3.319 -0.548 -15.101 1.00 90.12 91 ARG A N 1
ATOM 733 C CA . ARG A 1 91 ? -4.388 0.110 -14.351 1.00 90.12 91 ARG A CA 1
ATOM 734 C C . ARG A 1 91 ? -5.728 -0.521 -14.696 1.00 90.12 91 ARG A C 1
ATOM 736 O O . ARG A 1 91 ? -5.932 -0.956 -15.827 1.00 90.12 91 ARG A O 1
ATOM 743 N N . LEU A 1 92 ? -6.605 -0.585 -13.708 1.00 89.00 92 LEU A N 1
ATOM 744 C CA . LEU A 1 92 ? -7.979 -1.044 -13.842 1.00 89.00 92 LEU A CA 1
ATOM 745 C C . LEU A 1 92 ? -8.886 -0.019 -13.177 1.00 89.00 92 LEU A C 1
ATOM 747 O O . LEU A 1 92 ? -8.540 0.515 -12.128 1.00 89.00 92 LEU A O 1
ATOM 751 N N . GLU A 1 93 ? -10.061 0.210 -13.752 1.00 85.25 93 GLU A N 1
ATOM 752 C CA . GLU A 1 93 ? -11.087 1.000 -13.077 1.00 85.25 93 GLU A CA 1
ATOM 753 C C . GLU A 1 93 ? -11.569 0.245 -11.831 1.00 85.25 93 GLU A C 1
ATOM 755 O O . GLU A 1 93 ? -12.014 -0.904 -11.936 1.00 85.25 93 GLU A O 1
ATOM 760 N N . SER A 1 94 ? -11.526 0.870 -10.654 1.00 79.44 94 SER A N 1
ATOM 761 C CA . SER A 1 94 ? -11.969 0.260 -9.387 1.00 79.44 94 SER A CA 1
ATOM 762 C C . SER A 1 94 ? -13.382 -0.338 -9.438 1.00 79.44 94 SER A C 1
ATOM 764 O O . SER A 1 94 ? -13.634 -1.387 -8.840 1.00 79.44 94 SER A O 1
ATOM 766 N N . HIS A 1 95 ? -14.312 0.243 -10.203 1.00 82.56 95 HIS A N 1
ATOM 767 C CA . HIS A 1 95 ? -15.668 -0.303 -10.377 1.00 82.56 95 HIS A CA 1
ATOM 768 C C . HIS A 1 95 ? -15.697 -1.675 -11.068 1.00 82.56 95 HIS A C 1
ATOM 770 O O . HIS A 1 95 ? -16.621 -2.455 -10.846 1.00 82.56 95 HIS A O 1
ATOM 776 N N . SER A 1 96 ? -14.673 -1.988 -11.861 1.00 83.19 96 SER A N 1
ATOM 777 C CA . SER A 1 96 ? -14.556 -3.240 -12.615 1.00 83.19 96 SER A CA 1
ATOM 778 C C . SER A 1 96 ? -13.858 -4.368 -11.842 1.00 83.19 96 SER A C 1
ATOM 780 O O . SER A 1 96 ? -13.791 -5.495 -12.330 1.00 83.19 96 SER A O 1
ATOM 782 N N . SER A 1 97 ? -13.348 -4.097 -10.633 1.00 86.94 97 SER A N 1
ATOM 783 C CA . SER A 1 97 ? -12.555 -5.055 -9.857 1.00 86.94 97 SER A CA 1
ATOM 784 C C . SER A 1 97 ? -12.983 -5.110 -8.395 1.00 86.94 97 SER A C 1
ATOM 786 O O . SER A 1 97 ? -12.647 -4.243 -7.587 1.00 86.94 97 SER A O 1
ATOM 788 N N . LEU A 1 98 ? -13.647 -6.209 -8.024 1.00 89.06 98 LEU A N 1
ATOM 789 C CA . LEU A 1 98 ? -13.984 -6.502 -6.629 1.00 89.06 98 LEU A CA 1
ATOM 790 C C . LEU A 1 98 ? -12.735 -6.518 -5.734 1.00 89.06 98 LEU A C 1
ATOM 792 O O . LEU A 1 98 ? -12.782 -6.062 -4.597 1.00 89.06 98 LEU A O 1
ATOM 796 N N . LEU A 1 99 ? -11.601 -7.011 -6.243 1.00 86.12 99 LEU A N 1
ATOM 797 C CA . LEU A 1 99 ? -10.353 -7.054 -5.480 1.00 86.12 99 LEU A CA 1
ATOM 798 C C . LEU A 1 99 ? -9.838 -5.651 -5.141 1.00 86.12 99 LEU A C 1
ATOM 800 O O . LEU A 1 99 ? -9.400 -5.436 -4.013 1.00 86.12 99 LEU A O 1
ATOM 804 N N . LEU A 1 100 ? -9.926 -4.694 -6.072 1.00 86.94 100 LEU A N 1
ATOM 805 C CA . LEU A 1 100 ? -9.547 -3.304 -5.794 1.00 86.94 100 LEU A CA 1
ATOM 806 C C . LEU A 1 100 ? -10.481 -2.674 -4.753 1.00 86.94 100 LEU A C 1
ATOM 808 O O . LEU A 1 100 ? -10.004 -2.079 -3.792 1.00 86.94 100 LEU A O 1
ATOM 812 N N . GLN A 1 101 ? -11.789 -2.923 -4.850 1.00 88.31 101 GLN A N 1
ATOM 813 C CA . GLN A 1 101 ? -12.763 -2.444 -3.858 1.00 88.31 101 GLN A CA 1
ATOM 814 C C . GLN A 1 101 ? -12.519 -3.024 -2.455 1.00 88.31 101 GLN A C 1
ATOM 816 O O . GLN A 1 101 ? -12.707 -2.343 -1.441 1.00 88.31 101 GLN A O 1
ATOM 821 N N . VAL A 1 102 ? -12.074 -4.283 -2.371 1.00 88.69 102 VAL A N 1
ATOM 822 C CA . VAL A 1 102 ? -11.660 -4.893 -1.099 1.00 88.69 102 VAL A CA 1
ATOM 823 C C . VAL A 1 102 ? -10.432 -4.176 -0.540 1.00 88.69 102 VAL A C 1
ATOM 825 O O . VAL A 1 102 ? -10.417 -3.863 0.649 1.00 88.69 102 VAL A O 1
ATOM 828 N N . VAL A 1 103 ? -9.431 -3.864 -1.370 1.00 87.38 103 VAL A N 1
ATOM 829 C CA . VAL A 1 103 ? -8.249 -3.097 -0.939 1.00 87.38 103 VAL A CA 1
ATOM 830 C C . VAL A 1 103 ? -8.647 -1.714 -0.411 1.00 87.38 103 VAL A C 1
ATOM 832 O O . VAL A 1 103 ? -8.184 -1.341 0.668 1.00 87.38 103 VAL A O 1
ATOM 835 N N . ASP A 1 104 ? -9.554 -1.000 -1.083 1.00 88.56 104 ASP A N 1
ATOM 836 C CA . ASP A 1 104 ? -10.067 0.298 -0.617 1.00 88.56 104 ASP A CA 1
ATOM 837 C C . ASP A 1 104 ? -10.790 0.186 0.726 1.00 88.56 104 ASP A C 1
ATOM 839 O O . ASP A 1 104 ? -10.606 1.016 1.620 1.00 88.56 104 ASP A O 1
ATOM 843 N N . THR A 1 105 ? -11.573 -0.879 0.906 1.00 89.62 105 THR A N 1
ATOM 844 C CA . THR A 1 105 ? -12.259 -1.158 2.173 1.00 89.62 105 THR A CA 1
ATOM 845 C C . THR A 1 105 ? -11.253 -1.406 3.298 1.00 89.62 105 THR A C 1
ATOM 847 O O . THR A 1 105 ? -11.389 -0.840 4.386 1.00 89.62 105 THR A O 1
ATOM 850 N N . LEU A 1 106 ? -10.213 -2.208 3.045 1.00 90.50 106 LEU A N 1
ATOM 851 C CA . LEU A 1 106 ? -9.146 -2.482 4.013 1.00 90.50 106 LEU A CA 1
ATOM 852 C C . LEU A 1 106 ? -8.369 -1.207 4.365 1.00 90.50 106 LEU A C 1
ATOM 854 O O . LEU A 1 106 ? -8.139 -0.935 5.545 1.00 90.50 106 LEU A O 1
ATOM 858 N N . LEU A 1 107 ? -8.013 -0.398 3.364 1.00 89.94 107 LEU A N 1
ATOM 859 C CA . LEU A 1 107 ? -7.353 0.890 3.565 1.00 89.94 107 LEU A CA 1
ATOM 860 C C . LEU A 1 107 ? -8.231 1.836 4.392 1.00 89.94 107 LEU A C 1
ATOM 862 O O . LEU A 1 107 ? -7.750 2.446 5.347 1.00 89.94 107 LEU A O 1
ATOM 866 N N . GLY A 1 108 ? -9.525 1.909 4.077 1.00 91.94 108 GLY A N 1
ATOM 867 C CA . GLY A 1 108 ? -10.509 2.679 4.830 1.00 91.94 108 GLY A CA 1
ATOM 868 C C . GLY A 1 108 ? -10.579 2.261 6.298 1.00 91.94 108 GLY A C 1
ATOM 869 O O . GLY A 1 108 ? -10.628 3.129 7.169 1.00 91.94 108 GLY A O 1
ATOM 870 N N . CYS A 1 109 ? -10.498 0.959 6.587 1.00 93.25 109 CYS A N 1
ATOM 871 C CA . CYS A 1 109 ? -10.482 0.452 7.960 1.00 93.25 109 CYS A CA 1
ATOM 872 C C . CYS A 1 109 ? -9.222 0.870 8.729 1.00 93.25 109 CYS A C 1
ATOM 874 O O . CYS A 1 109 ? -9.307 1.298 9.879 1.00 93.25 109 CYS A O 1
ATOM 876 N N . VAL A 1 110 ? -8.053 0.795 8.089 1.00 93.31 110 VAL A N 1
ATOM 877 C CA . VAL A 1 110 ? -6.791 1.256 8.688 1.00 93.31 110 VAL A CA 1
ATOM 878 C C . VAL A 1 110 ? -6.847 2.761 8.952 1.00 93.31 110 VAL A C 1
ATOM 880 O O . VAL A 1 110 ? -6.561 3.213 10.060 1.00 93.31 110 VAL A O 1
ATOM 883 N N . MET A 1 111 ? -7.262 3.547 7.954 1.00 92.12 111 MET A N 1
ATOM 884 C CA . MET A 1 111 ? -7.394 5.001 8.079 1.00 92.12 111 MET A CA 1
ATOM 885 C C . MET A 1 111 ? -8.389 5.401 9.164 1.00 92.12 111 MET A C 1
ATOM 887 O O . MET A 1 111 ? -8.174 6.405 9.845 1.00 92.12 111 MET A O 1
ATOM 891 N N . PHE A 1 112 ? -9.475 4.644 9.312 1.00 93.94 112 PHE A N 1
ATOM 892 C CA . PHE A 1 112 ? -10.451 4.846 10.367 1.00 93.94 112 PHE A CA 1
ATOM 893 C C . PHE A 1 112 ? -9.811 4.733 11.749 1.00 93.94 112 PHE A C 1
ATOM 895 O O . PHE A 1 112 ? -9.912 5.679 12.525 1.00 93.94 112 PHE A O 1
ATOM 902 N N . ASP A 1 113 ? -9.104 3.639 12.040 1.00 93.00 113 ASP A N 1
ATOM 903 C CA . ASP A 1 113 ? -8.495 3.443 13.360 1.00 93.00 113 ASP A CA 1
ATOM 904 C C . ASP A 1 113 ? -7.470 4.539 13.679 1.00 93.00 113 ASP A C 1
ATOM 906 O O . ASP A 1 113 ? -7.486 5.091 14.781 1.00 93.00 113 ASP A O 1
ATOM 910 N N . TYR A 1 114 ? -6.650 4.945 12.700 1.00 92.38 114 TYR A N 1
ATOM 911 C CA . TYR A 1 114 ? -5.712 6.060 12.878 1.00 92.38 114 TYR A CA 1
ATOM 912 C C . TYR A 1 114 ? -6.431 7.384 13.167 1.00 92.38 114 TYR A C 1
ATOM 914 O O . TYR A 1 114 ? -6.064 8.112 14.092 1.00 92.38 114 TYR A O 1
ATOM 922 N N . LYS A 1 115 ? -7.475 7.712 12.398 1.00 91.69 115 LYS A N 1
ATOM 923 C CA . LYS A 1 115 ? -8.247 8.945 12.603 1.00 91.69 115 LYS A CA 1
ATOM 924 C C . LYS A 1 115 ? -9.011 8.918 13.928 1.00 91.69 115 LYS A C 1
ATOM 926 O O . LYS A 1 115 ? -9.077 9.950 14.592 1.00 91.69 115 LYS A O 1
ATOM 931 N N . LYS A 1 116 ? -9.559 7.768 14.328 1.00 91.81 116 LYS A N 1
ATOM 932 C CA . LYS A 1 116 ? -10.251 7.583 15.610 1.00 91.81 116 LYS A CA 1
ATOM 933 C C . LYS A 1 116 ? -9.285 7.784 16.773 1.00 91.81 116 LYS A C 1
ATOM 935 O O . LYS A 1 116 ? -9.582 8.566 17.670 1.00 91.81 116 LYS A O 1
ATOM 940 N N . GLN A 1 117 ? -8.107 7.161 16.718 1.00 90.25 117 GLN A N 1
ATOM 941 C CA . GLN A 1 117 ? -7.047 7.335 17.714 1.00 90.25 117 GLN A CA 1
ATOM 942 C C . GLN A 1 117 ? -6.588 8.797 17.829 1.00 90.25 117 GLN A C 1
ATOM 944 O O . GLN A 1 117 ? -6.276 9.258 18.924 1.00 90.25 117 GLN A O 1
ATOM 949 N N . ALA A 1 118 ? -6.576 9.537 16.718 1.00 89.69 118 ALA A N 1
ATOM 950 C CA . ALA A 1 118 ? -6.230 10.957 16.685 1.00 89.69 118 ALA A CA 1
ATOM 951 C C . ALA A 1 118 ? -7.392 11.909 17.050 1.00 89.69 118 ALA A C 1
ATOM 953 O O . ALA A 1 118 ? -7.197 13.123 17.037 1.00 89.69 118 ALA A O 1
ATOM 954 N N . GLY A 1 119 ? -8.597 11.400 17.340 1.00 91.75 119 GLY A N 1
ATOM 955 C CA . GLY A 1 119 ? -9.775 12.227 17.638 1.00 91.75 119 GLY A CA 1
ATOM 956 C C . GLY A 1 119 ? -10.338 12.994 16.432 1.00 91.75 119 GLY A C 1
ATOM 957 O O . GLY A 1 119 ? -11.010 14.007 16.601 1.00 91.75 119 GLY A O 1
ATOM 958 N N . LEU A 1 120 ? -10.065 12.537 15.205 1.00 91.75 120 LEU A N 1
ATOM 959 C CA . LEU A 1 120 ? -10.429 13.206 13.946 1.00 91.75 120 LEU A CA 1
ATOM 960 C C . LEU A 1 120 ? -11.731 12.675 13.314 1.00 91.75 120 LEU A C 1
ATOM 962 O O . LEU A 1 120 ? -12.001 12.939 12.141 1.00 91.75 120 LEU A O 1
ATOM 966 N N . ILE A 1 121 ? -12.525 11.894 14.051 1.00 90.38 121 ILE A N 1
ATOM 967 C CA . ILE A 1 121 ? -13.783 11.303 13.570 1.00 90.38 121 ILE A CA 1
ATOM 968 C C . ILE A 1 121 ? -14.934 11.762 14.461 1.00 90.38 121 ILE A C 1
ATOM 970 O O . ILE A 1 121 ? -14.834 11.719 15.682 1.00 90.38 121 ILE A O 1
ATOM 974 N N . SER A 1 122 ? -16.050 12.160 13.845 1.00 89.75 122 SER A N 1
ATOM 975 C CA . SER A 1 122 ? -17.295 12.432 14.570 1.00 89.75 122 SER A CA 1
ATOM 976 C C . SER A 1 122 ? -17.960 11.141 15.052 1.00 89.75 122 SER A C 1
ATOM 978 O O . SER A 1 122 ? -17.942 10.131 14.352 1.00 89.75 122 SER A O 1
ATOM 980 N N . GLU A 1 123 ? -18.641 11.173 16.195 1.00 88.56 123 GLU A N 1
ATOM 981 C CA . GLU A 1 123 ? -19.312 9.988 16.761 1.00 88.56 123 GLU A CA 1
ATOM 982 C C . GLU A 1 123 ? -20.299 9.323 15.786 1.00 88.56 123 GLU A C 1
ATOM 984 O O . GLU A 1 123 ? -20.364 8.099 15.682 1.00 88.56 123 GLU A O 1
ATOM 989 N N . LYS A 1 124 ? -21.018 10.130 14.994 1.00 86.50 124 LYS A N 1
ATOM 990 C CA . LYS A 1 124 ? -21.957 9.645 13.971 1.00 86.50 124 LYS A CA 1
ATOM 991 C C . LYS A 1 124 ? -21.268 8.868 12.845 1.00 86.50 124 LYS A C 1
ATOM 993 O O . LYS A 1 124 ? -21.850 7.931 12.303 1.00 86.50 124 LYS A O 1
ATOM 998 N N . LEU A 1 125 ? -20.071 9.291 12.436 1.00 84.50 125 LEU A N 1
ATOM 999 C CA . LEU A 1 125 ? -19.287 8.574 11.430 1.00 84.50 125 LEU A CA 1
ATOM 1000 C C . LEU A 1 125 ? -18.622 7.339 12.051 1.00 84.50 125 LEU A C 1
ATOM 1002 O O . LEU A 1 125 ? -18.585 6.287 11.413 1.00 84.50 125 LEU A O 1
ATOM 1006 N N . ALA A 1 126 ? -18.180 7.459 13.307 1.00 88.38 126 ALA A N 1
ATOM 1007 C CA . ALA A 1 126 ? -17.589 6.374 14.073 1.00 88.38 126 ALA A CA 1
ATOM 1008 C C . ALA A 1 126 ? -18.528 5.175 14.178 1.00 88.38 126 ALA A C 1
ATOM 1010 O O . ALA A 1 126 ? -18.140 4.082 13.784 1.00 88.38 126 ALA A O 1
ATOM 1011 N N . SER A 1 127 ? -19.781 5.377 14.589 1.00 87.69 127 SER A N 1
ATOM 1012 C CA . SER A 1 127 ? -20.741 4.277 14.761 1.00 87.69 127 SER A CA 1
ATOM 1013 C C . SER A 1 127 ? -21.005 3.476 13.482 1.00 87.69 127 SER A C 1
ATOM 1015 O O . SER A 1 127 ? -21.192 2.264 13.544 1.00 87.69 127 SER A 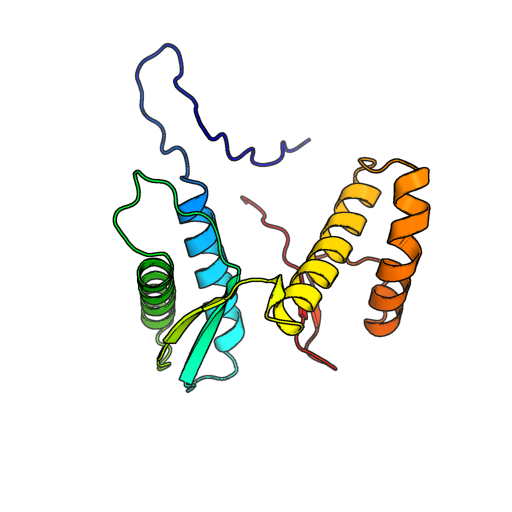O 1
ATOM 1017 N N . LYS A 1 128 ? -20.983 4.123 12.310 1.00 86.94 128 LYS A N 1
ATOM 1018 C CA . LYS A 1 128 ? -21.182 3.446 11.019 1.00 86.94 128 LYS A CA 1
ATOM 1019 C C . LYS A 1 128 ? -19.967 2.634 10.586 1.00 86.94 128 LYS A C 1
ATOM 1021 O O . LYS A 1 128 ? -20.120 1.529 10.076 1.00 86.94 128 LYS A O 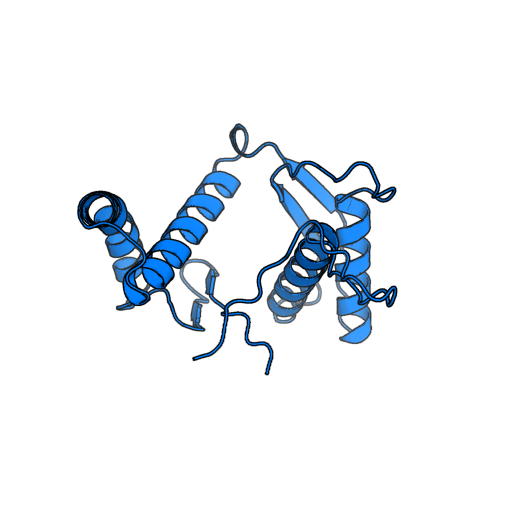1
ATOM 1026 N N . GLN A 1 129 ? -18.775 3.207 10.730 1.00 88.75 129 GLN A N 1
ATOM 1027 C CA . GLN A 1 129 ? -17.538 2.584 10.261 1.00 88.75 129 GLN A CA 1
ATOM 1028 C C . GLN A 1 129 ? -17.024 1.520 11.241 1.00 88.75 129 GLN A C 1
ATOM 1030 O O . GLN A 1 129 ? -16.443 0.532 10.793 1.00 88.75 129 GLN A O 1
ATOM 1035 N N . GLU A 1 130 ? -17.320 1.655 12.541 1.00 92.62 130 GLU A N 1
ATOM 1036 C CA . GLU A 1 130 ? -16.899 0.710 13.583 1.00 92.62 130 GLU A CA 1
ATOM 1037 C C . GLU A 1 130 ? -17.324 -0.724 13.265 1.00 92.62 130 GLU A C 1
ATOM 1039 O O . GLU A 1 130 ? -16.509 -1.626 13.395 1.00 92.62 130 GLU A O 1
ATOM 1044 N N . VAL A 1 131 ? -18.549 -0.932 12.767 1.00 89.94 131 VAL A N 1
ATOM 1045 C CA . VAL A 1 131 ? -19.098 -2.269 12.469 1.00 89.94 131 VAL A CA 1
ATOM 1046 C C . VAL A 1 131 ? -18.223 -3.045 11.478 1.00 89.94 131 VAL A C 1
ATOM 1048 O O . VAL A 1 131 ? -18.038 -4.255 11.604 1.00 89.94 131 VAL A O 1
ATOM 1051 N N . VAL A 1 132 ? -17.674 -2.359 10.474 1.00 89.88 132 VAL A N 1
ATOM 1052 C CA . VAL A 1 132 ? -16.812 -2.984 9.460 1.00 89.88 132 VAL A CA 1
ATOM 1053 C C . VAL A 1 132 ? -15.409 -3.213 10.023 1.00 89.88 132 VAL A C 1
ATOM 1055 O O . VAL A 1 132 ? -14.818 -4.276 9.830 1.00 89.88 132 VAL A O 1
ATOM 1058 N N . VAL A 1 133 ? -14.891 -2.227 10.754 1.00 93.81 133 VAL A N 1
ATOM 1059 C CA . VAL A 1 133 ? -13.530 -2.240 11.304 1.00 93.81 133 VAL A CA 1
ATOM 1060 C C . VAL A 1 133 ? -13.385 -3.265 12.426 1.00 93.81 133 VAL A C 1
ATOM 1062 O O . VAL A 1 133 ? -12.371 -3.953 12.509 1.00 93.81 133 VAL A O 1
ATOM 1065 N N . GLU A 1 134 ? -14.401 -3.405 13.273 1.00 94.69 134 GLU A N 1
ATOM 1066 C CA . GLU A 1 134 ? -14.487 -4.419 14.323 1.00 94.69 134 GLU A CA 1
ATOM 1067 C C . GLU A 1 134 ? -14.378 -5.827 13.741 1.00 94.69 134 GLU A C 1
ATOM 1069 O O . GLU A 1 134 ? -13.497 -6.575 14.155 1.00 94.69 134 GLU A O 1
ATOM 1074 N N . ARG A 1 135 ? -15.137 -6.147 12.685 1.00 91.69 135 ARG A N 1
ATOM 1075 C CA . ARG A 1 135 ? -15.024 -7.457 12.023 1.00 91.69 135 ARG A CA 1
ATOM 1076 C C . ARG A 1 135 ? -13.621 -7.749 11.500 1.00 91.69 135 ARG A C 1
ATOM 1078 O O . ARG A 1 135 ? -13.153 -8.883 11.593 1.00 91.69 135 ARG A O 1
ATOM 1085 N N . LEU A 1 136 ? -12.944 -6.752 10.927 1.00 90.75 136 LEU A N 1
ATOM 1086 C CA . LEU A 1 136 ? -11.572 -6.930 10.446 1.00 90.75 136 LEU A CA 1
ATOM 1087 C C . LEU A 1 136 ? -10.598 -7.159 11.610 1.00 90.75 136 LEU A C 1
ATOM 1089 O O . LEU A 1 136 ? -9.743 -8.041 11.534 1.00 90.75 136 LEU A O 1
ATOM 1093 N N . ARG A 1 137 ? -10.750 -6.398 12.696 1.00 92.56 137 ARG A N 1
ATOM 1094 C CA . ARG A 1 137 ? -9.963 -6.539 13.927 1.00 92.56 137 ARG A CA 1
ATOM 1095 C C . ARG A 1 137 ? -10.140 -7.906 14.581 1.00 92.56 137 ARG A C 1
ATOM 1097 O O . ARG A 1 137 ? -9.140 -8.525 14.933 1.00 92.56 137 ARG A O 1
ATOM 1104 N N . GLU A 1 138 ? -11.370 -8.404 14.669 1.00 92.62 138 GLU A N 1
ATOM 1105 C CA . GLU A 1 138 ? -11.683 -9.749 15.165 1.00 92.62 138 GLU A CA 1
ATOM 1106 C C . GLU A 1 138 ? -11.019 -10.831 14.311 1.00 92.62 138 GLU A C 1
ATOM 1108 O O . GLU A 1 138 ? -10.350 -11.714 14.839 1.00 92.62 138 GLU A O 1
ATOM 1113 N N . LYS A 1 139 ? -11.136 -10.737 12.978 1.00 89.38 139 LYS A N 1
ATOM 1114 C CA . LYS A 1 139 ? -10.522 -11.701 12.049 1.00 89.38 139 LYS A CA 1
ATOM 1115 C C . LYS A 1 139 ? -8.996 -11.720 12.103 1.00 89.38 139 LYS A C 1
ATOM 1117 O O . LYS A 1 139 ? -8.402 -12.751 11.802 1.00 89.38 139 LYS A O 1
ATOM 1122 N N . LEU A 1 140 ? -8.377 -10.589 12.432 1.00 88.31 140 LEU A N 1
ATOM 1123 C CA . LEU A 1 140 ? -6.927 -10.447 12.571 1.00 88.31 140 LEU A CA 1
ATOM 1124 C C . LEU A 1 140 ? -6.442 -10.609 14.021 1.00 88.31 140 LEU A C 1
ATOM 1126 O O . LEU A 1 140 ? -5.238 -10.494 14.262 1.00 88.31 140 LEU A O 1
ATOM 1130 N N . GLU A 1 141 ? -7.356 -10.846 14.967 1.00 90.62 141 GLU A N 1
ATOM 1131 C CA . GLU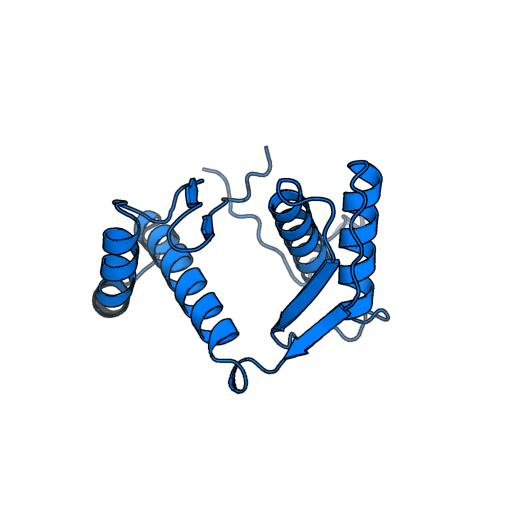 A 1 141 ? -7.091 -10.976 16.405 1.00 90.62 141 GLU A CA 1
ATOM 1132 C C . GLU A 1 141 ? -6.305 -9.779 16.979 1.00 90.62 141 GLU A C 1
ATOM 1134 O O . GLU A 1 141 ? -5.314 -9.919 17.703 1.00 90.62 141 GLU A O 1
ATOM 1139 N N . VAL A 1 142 ? -6.726 -8.558 16.634 1.00 90.69 142 VAL A N 1
ATOM 1140 C CA . VAL A 1 142 ? -6.087 -7.317 17.096 1.00 90.69 142 VAL A CA 1
ATOM 1141 C C . VAL A 1 142 ? -7.082 -6.315 17.651 1.00 90.69 142 VAL A C 1
ATOM 1143 O O . VAL A 1 142 ? -8.213 -6.217 17.205 1.00 90.69 142 VAL A O 1
ATOM 1146 N N . LYS A 1 143 ? -6.631 -5.500 18.609 1.00 91.19 143 LYS A N 1
ATOM 1147 C CA . LYS A 1 143 ? -7.453 -4.428 19.198 1.00 91.19 143 LYS A CA 1
ATOM 1148 C C . LYS A 1 143 ? -7.518 -3.163 18.335 1.00 91.19 143 LYS A C 1
ATOM 1150 O O . LYS A 1 143 ? -8.444 -2.369 18.476 1.00 91.19 143 LYS A O 1
ATOM 1155 N N . SER A 1 144 ? -6.525 -2.967 17.471 1.00 92.00 144 SER A N 1
ATOM 1156 C CA . SER A 1 144 ? -6.385 -1.798 16.602 1.00 92.00 144 SER A CA 1
ATOM 1157 C C . SER A 1 144 ? -5.610 -2.168 15.338 1.00 92.00 144 SER A C 1
ATOM 1159 O O . SER A 1 144 ? -4.699 -2.997 15.382 1.00 92.00 144 SER A O 1
ATOM 1161 N N . LEU A 1 145 ? -5.962 -1.548 14.220 1.00 92.00 145 LEU A N 1
ATOM 1162 C CA . LEU A 1 145 ? -5.245 -1.580 12.949 1.00 92.00 145 LEU A CA 1
ATOM 1163 C C . LEU A 1 145 ? -4.223 -0.441 12.840 1.00 92.00 145 LEU A C 1
ATOM 1165 O O . LEU A 1 145 ? -3.360 -0.497 11.969 1.00 92.00 145 LEU A O 1
ATOM 1169 N N . ALA A 1 146 ? -4.283 0.561 13.724 1.00 91.12 146 ALA A N 1
ATOM 1170 C CA . ALA A 1 146 ? -3.353 1.689 13.772 1.00 91.12 146 ALA A CA 1
ATOM 1171 C C . ALA A 1 146 ? -2.020 1.310 14.442 1.00 91.12 146 ALA A C 1
ATOM 1173 O O . ALA A 1 146 ? -1.642 1.825 15.493 1.00 91.12 146 ALA A O 1
ATOM 1174 N N . GLN A 1 147 ? -1.326 0.338 13.856 1.00 87.81 147 GLN A N 1
ATOM 1175 C CA . GLN A 1 147 ? -0.046 -0.164 14.341 1.00 87.81 147 GLN A CA 1
ATOM 1176 C C . GLN A 1 147 ? 0.792 -0.730 13.195 1.00 87.81 147 GLN A C 1
ATOM 1178 O O . GLN A 1 147 ? 0.262 -1.282 12.233 1.00 87.81 147 GLN A O 1
ATOM 1183 N N . ASN A 1 148 ? 2.115 -0.664 13.342 1.00 86.31 148 ASN A N 1
ATOM 1184 C CA . ASN A 1 148 ? 3.039 -1.343 12.440 1.00 86.31 148 ASN A CA 1
ATOM 1185 C C . ASN A 1 148 ? 2.956 -2.855 12.655 1.00 86.31 148 ASN A C 1
ATOM 1187 O O . ASN A 1 148 ? 3.478 -3.366 13.647 1.00 86.31 148 ASN A O 1
ATOM 1191 N N . LYS A 1 149 ? 2.300 -3.579 11.744 1.00 85.81 149 LYS A N 1
ATOM 1192 C CA . LYS A 1 149 ? 2.159 -5.036 11.845 1.00 85.81 149 LYS A CA 1
ATOM 1193 C C . LYS A 1 149 ? 1.993 -5.684 10.477 1.00 85.81 149 LYS A C 1
ATOM 1195 O O . LYS A 1 149 ? 1.279 -5.179 9.616 1.00 85.81 149 LYS A O 1
ATOM 1200 N N . THR A 1 150 ? 2.632 -6.839 10.309 1.00 85.62 150 THR A N 1
ATOM 1201 C CA . THR A 1 150 ? 2.453 -7.722 9.152 1.00 85.62 150 THR A CA 1
ATOM 1202 C C . THR A 1 150 ? 1.730 -8.991 9.582 1.00 85.62 150 THR A C 1
ATOM 1204 O O . THR A 1 150 ? 2.084 -9.611 10.584 1.00 85.62 150 THR A O 1
ATOM 1207 N N . TYR A 1 151 ? 0.719 -9.368 8.814 1.00 84.00 151 TYR A N 1
ATOM 1208 C CA . TYR A 1 151 ? -0.113 -10.546 8.983 1.00 84.00 151 TYR A CA 1
ATOM 1209 C C . TYR A 1 151 ? 0.147 -11.460 7.788 1.00 84.00 151 TYR A C 1
ATOM 1211 O O . TYR A 1 151 ? -0.128 -11.102 6.646 1.00 84.00 151 TYR A O 1
ATOM 1219 N N . HIS A 1 152 ? 0.713 -12.638 8.044 1.00 80.06 152 HIS A N 1
ATOM 1220 C CA . HIS A 1 152 ? 1.059 -13.592 6.986 1.00 80.06 152 HIS A CA 1
ATOM 1221 C C . HIS A 1 152 ? -0.083 -14.565 6.647 1.00 80.06 152 HIS A C 1
ATOM 1223 O O . HIS A 1 152 ? -0.012 -15.246 5.627 1.00 80.06 152 HIS A O 1
ATOM 1229 N N . LYS A 1 153 ? -1.110 -14.658 7.503 1.00 74.69 153 LYS A N 1
ATOM 1230 C CA . LYS A 1 153 ? -2.278 -15.544 7.372 1.00 74.69 153 LYS A CA 1
ATOM 1231 C C . LYS A 1 153 ? -3.530 -14.864 7.968 1.00 74.69 153 LYS A C 1
ATOM 1233 O O . LYS A 1 153 ? -3.360 -14.038 8.864 1.00 74.69 153 LYS A O 1
ATOM 1238 N N . PRO A 1 154 ? -4.760 -15.209 7.522 1.00 69.38 154 PRO A N 1
ATOM 1239 C CA . PRO A 1 154 ? -5.057 -16.143 6.429 1.00 69.38 154 PRO A CA 1
ATOM 1240 C C . PRO A 1 154 ? -4.677 -15.580 5.052 1.00 69.38 154 PRO A C 1
ATOM 1242 O O . PRO A 1 154 ? -4.191 -16.330 4.216 1.00 69.38 154 PRO A O 1
ATOM 1245 N N . ASN A 1 155 ? -4.794 -14.263 4.866 1.00 77.38 155 ASN A N 1
ATOM 1246 C CA . ASN A 1 155 ? -4.297 -13.541 3.697 1.00 77.38 155 ASN A CA 1
ATOM 1247 C C . ASN A 1 155 ? -3.169 -12.601 4.115 1.00 77.38 155 ASN A C 1
ATOM 1249 O O . ASN A 1 155 ? -3.178 -12.081 5.232 1.00 77.38 155 ASN A O 1
ATOM 1253 N N . TYR A 1 156 ? -2.219 -12.370 3.210 1.00 79.50 156 TYR A N 1
ATOM 1254 C CA . TYR A 1 156 ? -1.146 -11.420 3.459 1.00 79.50 156 TYR A CA 1
ATOM 1255 C C . TYR A 1 156 ? -1.708 -9.995 3.575 1.00 79.50 156 TYR A C 1
ATOM 1257 O O . TYR A 1 156 ? -2.322 -9.486 2.637 1.00 79.50 156 TYR A O 1
ATOM 1265 N N . PHE A 1 157 ? -1.474 -9.340 4.708 1.00 83.06 157 PHE A N 1
ATOM 1266 C CA . PHE A 1 157 ? -1.888 -7.964 4.972 1.00 83.06 157 PHE A CA 1
ATOM 1267 C C . PHE A 1 157 ? -0.820 -7.283 5.823 1.00 83.06 157 PHE A C 1
ATOM 1269 O O . PHE A 1 157 ? -0.306 -7.881 6.762 1.00 83.06 157 PHE A O 1
ATOM 1276 N N . SER A 1 158 ? -0.448 -6.043 5.522 1.00 83.81 158 SER A N 1
ATOM 1277 C CA . SER A 1 158 ? 0.560 -5.338 6.315 1.00 83.81 158 SER A CA 1
ATOM 1278 C C . SER A 1 158 ? 0.238 -3.861 6.431 1.00 83.81 158 SER A C 1
ATOM 1280 O O . SER A 1 158 ? -0.037 -3.218 5.418 1.00 83.81 158 SER A O 1
ATOM 1282 N N . VAL A 1 159 ? 0.335 -3.330 7.645 1.00 86.06 159 VAL A N 1
ATOM 1283 C CA . VAL A 1 159 ? 0.171 -1.910 7.947 1.00 86.06 159 VAL A CA 1
ATOM 1284 C C . VAL A 1 159 ? 1.519 -1.355 8.380 1.00 86.06 159 VAL A C 1
ATOM 1286 O O . VAL A 1 159 ? 2.172 -1.918 9.260 1.00 86.06 159 VAL A O 1
ATOM 1289 N N . TRP A 1 160 ? 1.925 -0.260 7.741 1.00 80.25 160 TRP A N 1
ATOM 1290 C CA . TRP A 1 160 ? 3.167 0.446 8.025 1.00 80.25 160 TRP A CA 1
ATOM 1291 C C . TRP A 1 160 ? 2.902 1.948 8.052 1.00 80.25 160 TRP A C 1
ATOM 1293 O O . TRP A 1 160 ? 2.546 2.551 7.040 1.00 80.25 160 TRP A O 1
ATOM 1303 N N . GLU A 1 161 ? 3.091 2.552 9.213 1.00 76.94 161 GLU A N 1
ATOM 1304 C CA . GLU A 1 161 ? 3.149 3.987 9.399 1.00 76.94 161 GLU A CA 1
ATOM 1305 C C . GLU A 1 161 ? 4.447 4.517 8.796 1.00 76.94 161 GLU A C 1
ATOM 1307 O O . GLU A 1 161 ? 5.551 4.051 9.099 1.00 76.94 161 GLU A O 1
ATOM 1312 N N . PHE A 1 162 ? 4.313 5.521 7.938 1.00 68.94 162 PHE A N 1
ATOM 1313 C CA . PHE A 1 162 ? 5.463 6.241 7.430 1.00 68.94 162 PHE A CA 1
ATOM 1314 C C . PHE A 1 162 ? 6.067 7.095 8.552 1.00 68.94 162 PHE A C 1
ATOM 1316 O O . PHE A 1 162 ? 5.422 8.009 9.061 1.00 68.94 162 PHE A O 1
ATOM 1323 N N . ASN A 1 163 ? 7.310 6.800 8.932 1.00 61.91 163 ASN A N 1
ATOM 1324 C CA . ASN A 1 163 ? 8.049 7.549 9.943 1.00 61.91 163 ASN A CA 1
ATOM 1325 C C . ASN A 1 163 ? 9.260 8.203 9.269 1.00 61.91 163 ASN A C 1
ATOM 1327 O O . ASN A 1 163 ? 10.146 7.502 8.795 1.00 61.91 163 ASN A O 1
ATOM 1331 N N . GLU A 1 164 ? 9.312 9.534 9.240 1.00 48.38 164 GLU A N 1
ATOM 1332 C CA . GLU A 1 164 ? 10.408 10.315 8.628 1.00 48.38 164 GLU A CA 1
ATOM 1333 C C . GLU A 1 164 ? 11.734 10.280 9.405 1.00 48.38 164 GLU A C 1
ATOM 1335 O O . GLU A 1 164 ? 12.609 11.107 9.162 1.00 48.38 164 GLU A O 1
ATOM 1340 N N . LYS A 1 165 ? 11.860 9.404 10.406 1.00 40.06 165 LYS A N 1
ATOM 1341 C CA . LYS A 1 165 ? 13.064 9.338 11.238 1.00 40.06 165 LYS A CA 1
ATOM 1342 C C . LYS A 1 165 ? 14.250 8.757 10.480 1.00 40.06 165 LYS A C 1
ATOM 1344 O O . LYS A 1 165 ? 14.054 7.736 9.787 1.00 40.06 165 LYS A O 1
#

pLDDT: mean 80.1, std 16.82, range [23.14, 94.69]